Protein AF-A0A6S7K9B2-F1 (afdb_monomer_lite)

InterPro domains:
  IPR033891 Tetratricopeptide repeat protein 38 [PTHR16263] (2-77)

Foldseek 3Di:
DALVVQLVVLVVCLPVVVVVPDDPVVNVVSLVSNLVSLLPHPDVVSLVVSLVSLVVVCVVVVPDVVSVVSNVSSVVSD

Sequence (78 aa):
EDYAKSTELLAPLKYKFVKVGGSNAQRDVFHLLLIHSAMRSPLKSHQCLARSLLAERKAKKENSPMTDRLMLKAVAMH

Structure (mmCIF, N/CA/C/O backbone):
data_AF-A0A6S7K9B2-F1
#
_entry.id   AF-A0A6S7K9B2-F1
#
loop_
_atom_site.group_PDB
_atom_site.id
_atom_site.type_symbol
_atom_site.label_atom_id
_atom_site.label_alt_id
_atom_site.label_comp_id
_atom_site.label_asym_id
_atom_site.label_entity_id
_atom_site.label_seq_id
_atom_site.pdbx_PDB_ins_code
_atom_site.Cartn_x
_atom_site.Cartn_y
_atom_site.Cartn_z
_atom_site.occupancy
_atom_site.B_iso_or_equiv
_atom_site.auth_seq_id
_atom_site.auth_comp_id
_atom_site.auth_asym_id
_atom_site.auth_atom_id
_atom_site.pdbx_PDB_model_num
ATOM 1 N N . GLU A 1 1 ? -6.036 -11.111 11.585 1.00 67.50 1 GLU A N 1
ATOM 2 C CA . GLU A 1 1 ? -4.935 -10.297 11.021 1.00 67.50 1 GLU A CA 1
ATOM 3 C C . GLU A 1 1 ? -5.082 -8.849 11.474 1.00 67.50 1 GLU A C 1
ATOM 5 O O . GLU A 1 1 ? -6.214 -8.414 11.665 1.00 67.50 1 GLU A O 1
ATOM 10 N N . ASP A 1 2 ? -3.976 -8.118 11.650 1.00 94.06 2 ASP A N 1
ATOM 11 C CA . ASP A 1 2 ? -3.977 -6.726 12.128 1.00 94.06 2 ASP A CA 1
ATOM 12 C C . ASP A 1 2 ? -3.795 -5.721 10.972 1.00 94.06 2 ASP A C 1
ATOM 14 O O . ASP A 1 2 ? -2.691 -5.286 10.617 1.00 94.06 2 ASP A O 1
ATOM 18 N N . TYR A 1 3 ? -4.917 -5.365 10.344 1.00 97.44 3 TYR A N 1
ATOM 19 C CA . TYR A 1 3 ? -4.946 -4.424 9.221 1.00 97.44 3 TYR A CA 1
ATOM 20 C C . TYR A 1 3 ? -4.695 -2.971 9.635 1.00 97.44 3 TYR A C 1
ATOM 22 O O . TYR A 1 3 ? -4.144 -2.200 8.844 1.00 97.44 3 TYR A O 1
ATOM 30 N N . ALA A 1 4 ? -5.083 -2.582 10.855 1.00 97.81 4 ALA A N 1
ATOM 31 C CA . ALA A 1 4 ? -4.832 -1.233 11.356 1.00 97.81 4 ALA A CA 1
ATOM 32 C C . ALA A 1 4 ? -3.328 -1.004 11.508 1.00 97.81 4 ALA A C 1
ATOM 34 O O . ALA A 1 4 ? -2.793 -0.084 10.885 1.00 97.81 4 ALA A O 1
ATOM 35 N N . LYS A 1 5 ? -2.634 -1.916 12.196 1.00 98.12 5 LYS A N 1
ATOM 36 C CA . LYS A 1 5 ? -1.189 -1.812 12.391 1.00 98.12 5 LYS A CA 1
ATOM 37 C C . LYS A 1 5 ? -0.414 -1.872 11.083 1.00 98.12 5 LYS A C 1
ATOM 39 O O . LYS A 1 5 ? 0.521 -1.102 10.873 1.00 98.12 5 LYS A O 1
ATOM 44 N N . SER A 1 6 ? -0.834 -2.743 10.169 1.00 98.12 6 SER A N 1
ATOM 45 C CA . SER A 1 6 ? -0.237 -2.820 8.833 1.00 98.12 6 SER A CA 1
ATOM 46 C C . SER A 1 6 ? -0.361 -1.489 8.084 1.00 98.12 6 SER A C 1
ATOM 48 O O . SER A 1 6 ? 0.603 -1.025 7.482 1.00 98.12 6 SER A O 1
ATOM 50 N N . THR A 1 7 ? -1.527 -0.841 8.141 1.00 98.25 7 THR A N 1
ATOM 51 C CA . THR A 1 7 ? -1.740 0.461 7.489 1.00 98.25 7 THR A CA 1
ATOM 52 C C . THR A 1 7 ? -0.841 1.539 8.091 1.00 98.25 7 THR A C 1
ATOM 54 O O . THR A 1 7 ? -0.201 2.277 7.345 1.00 98.25 7 THR A O 1
ATOM 57 N N . GLU A 1 8 ? -0.727 1.594 9.420 1.00 98.25 8 GLU A N 1
ATOM 58 C CA . GLU A 1 8 ? 0.125 2.559 10.129 1.00 98.25 8 GLU A CA 1
ATOM 59 C C . GLU A 1 8 ? 1.608 2.425 9.772 1.00 98.25 8 GLU A C 1
ATOM 61 O O . GLU A 1 8 ? 2.299 3.429 9.620 1.00 98.25 8 GLU A O 1
ATOM 66 N N . LEU A 1 9 ? 2.103 1.194 9.614 1.00 97.81 9 LEU A N 1
ATOM 67 C CA . LEU A 1 9 ? 3.501 0.935 9.258 1.00 97.81 9 LEU A CA 1
ATOM 68 C C . LEU A 1 9 ? 3.792 1.254 7.787 1.00 97.81 9 LEU A C 1
ATOM 70 O O . LEU A 1 9 ? 4.852 1.786 7.455 1.00 97.81 9 LEU A O 1
ATOM 74 N N . LEU A 1 10 ? 2.855 0.936 6.892 1.00 97.38 10 LEU A N 1
ATOM 75 C CA . LEU A 1 10 ? 3.043 1.078 5.449 1.00 97.38 10 LEU A CA 1
ATOM 76 C C . LEU A 1 10 ? 2.786 2.513 4.957 1.00 97.38 10 LEU A C 1
ATOM 78 O O . LEU A 1 10 ? 3.482 2.993 4.059 1.00 97.38 10 LEU A O 1
ATOM 82 N N . ALA A 1 11 ? 1.808 3.226 5.527 1.00 97.62 11 ALA A N 1
ATOM 83 C CA . ALA A 1 11 ? 1.384 4.543 5.043 1.00 97.62 11 ALA A CA 1
ATOM 84 C C . ALA A 1 11 ? 2.513 5.599 4.999 1.00 97.62 11 ALA A C 1
ATOM 86 O O . ALA A 1 11 ? 2.604 6.305 3.988 1.00 97.62 11 ALA A O 1
ATOM 87 N N . PRO A 1 12 ? 3.425 5.698 5.990 1.00 96.75 12 PRO A N 1
ATOM 88 C CA . PRO A 1 12 ? 4.553 6.634 5.947 1.00 96.75 12 PRO A CA 1
ATOM 89 C C . PRO A 1 12 ? 5.542 6.380 4.799 1.00 96.75 12 PRO A C 1
ATOM 91 O O . PRO A 1 12 ? 6.303 7.277 4.422 1.00 96.75 12 PRO A O 1
ATOM 94 N N . LEU A 1 13 ? 5.540 5.170 4.230 1.00 95.62 13 LEU A N 1
ATOM 95 C CA . LEU A 1 13 ? 6.456 4.752 3.170 1.00 95.62 13 LEU A CA 1
ATOM 96 C C . LEU A 1 13 ? 5.886 4.958 1.758 1.00 95.62 13 LEU A C 1
ATOM 98 O O . LEU A 1 13 ? 6.643 4.862 0.793 1.00 95.62 13 LEU A O 1
ATOM 102 N N . LYS A 1 14 ? 4.601 5.315 1.606 1.00 92.94 14 LYS A N 1
ATOM 103 C 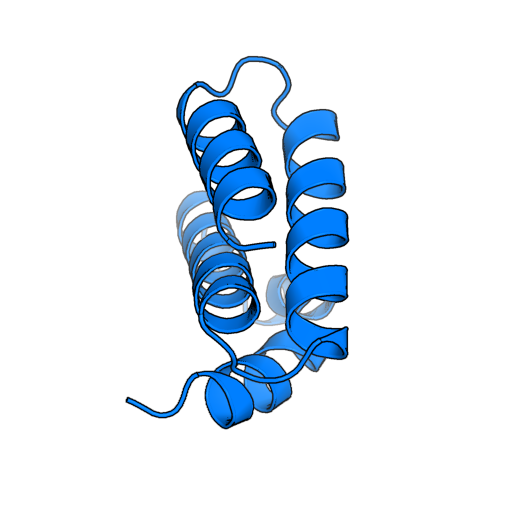CA . LYS A 1 14 ? 3.881 5.332 0.312 1.00 92.94 14 LYS A CA 1
ATOM 104 C C . LYS A 1 14 ? 4.568 6.071 -0.844 1.00 92.94 14 LYS A C 1
ATOM 106 O O . LYS A 1 14 ? 4.455 5.639 -1.991 1.00 92.94 14 LYS A O 1
ATOM 111 N N . TYR A 1 15 ? 5.307 7.142 -0.548 1.00 91.19 15 TYR A N 1
ATOM 112 C CA . TYR A 1 15 ? 6.086 7.909 -1.534 1.00 91.19 15 TYR A CA 1
ATOM 113 C C . TYR A 1 15 ? 7.603 7.758 -1.360 1.00 91.19 15 TYR A C 1
ATOM 115 O O . TYR A 1 15 ? 8.373 8.172 -2.221 1.00 91.19 15 TYR A O 1
ATOM 123 N N . LYS A 1 16 ? 8.048 7.154 -0.253 1.00 92.56 16 LYS A N 1
ATOM 124 C CA . LYS A 1 16 ? 9.468 6.958 0.070 1.00 92.56 16 LYS A CA 1
ATOM 125 C C . LYS A 1 16 ? 9.987 5.597 -0.386 1.00 92.56 16 LYS A C 1
ATOM 127 O O . LYS A 1 16 ? 11.195 5.441 -0.513 1.00 92.56 16 LYS A O 1
ATOM 132 N N . PHE A 1 17 ? 9.099 4.645 -0.676 1.00 90.12 17 PHE A N 1
ATOM 133 C CA . PHE A 1 17 ? 9.462 3.270 -1.021 1.00 90.12 17 PHE A CA 1
ATOM 134 C C . PHE A 1 17 ? 10.366 3.170 -2.260 1.00 90.12 17 PHE A C 1
ATOM 136 O O . PHE A 1 17 ? 11.179 2.260 -2.354 1.00 90.12 17 PHE A O 1
ATOM 143 N N . VAL A 1 18 ? 10.326 4.156 -3.166 1.00 89.12 18 VAL A N 1
ATOM 144 C CA . VAL A 1 18 ? 11.265 4.245 -4.300 1.00 89.12 18 VAL A CA 1
ATOM 145 C C . VAL A 1 18 ? 12.739 4.255 -3.865 1.00 89.12 18 VAL A C 1
ATOM 147 O O . VAL A 1 18 ? 13.584 3.751 -4.595 1.00 89.12 18 VAL A O 1
ATOM 150 N N . LYS A 1 19 ? 13.044 4.758 -2.660 1.00 91.88 19 LYS A N 1
ATOM 151 C CA . LYS A 1 19 ? 14.405 4.817 -2.103 1.00 91.88 19 LYS A CA 1
ATOM 152 C C . LYS A 1 19 ? 14.945 3.454 -1.659 1.00 91.88 19 LYS A C 1
ATOM 154 O O . LYS A 1 19 ? 16.147 3.325 -1.478 1.00 91.88 19 LYS A O 1
ATOM 159 N N . VAL A 1 20 ? 14.077 2.457 -1.480 1.00 88.81 20 VAL A N 1
ATOM 160 C CA . VAL A 1 20 ? 14.467 1.081 -1.127 1.00 88.81 20 VAL A CA 1
ATOM 161 C C . VAL A 1 20 ? 15.018 0.333 -2.352 1.00 88.81 20 VAL A C 1
ATOM 163 O O . VAL A 1 20 ? 15.761 -0.630 -2.204 1.00 88.81 20 VAL A O 1
ATOM 166 N N . GLY A 1 21 ? 14.692 0.790 -3.568 1.00 88.50 21 GLY A N 1
ATOM 167 C CA . GLY A 1 21 ? 15.045 0.123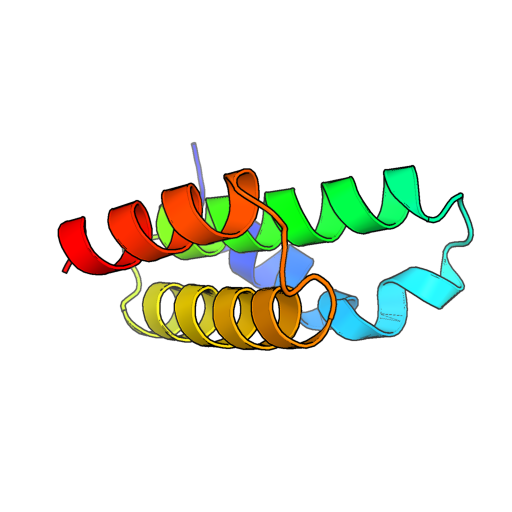 -4.823 1.00 88.50 21 GLY A CA 1
ATOM 168 C C . GLY A 1 21 ? 13.914 -0.760 -5.365 1.00 88.50 21 GLY A C 1
ATOM 169 O O . GLY A 1 21 ? 12.733 -0.497 -5.130 1.00 88.50 21 GLY A O 1
ATOM 170 N N . GLY A 1 22 ? 14.268 -1.784 -6.145 1.00 91.88 22 GLY A N 1
ATOM 171 C CA . GLY A 1 22 ? 13.323 -2.741 -6.732 1.00 91.88 22 GLY A CA 1
ATOM 172 C C . GLY A 1 22 ? 12.666 -2.302 -8.049 1.00 91.88 22 GLY A C 1
ATOM 173 O O . GLY A 1 22 ? 12.775 -1.156 -8.498 1.00 91.88 22 GLY A O 1
ATOM 174 N N . SER A 1 23 ? 11.979 -3.249 -8.689 1.00 94.94 23 SER A N 1
ATOM 175 C CA . SER A 1 23 ? 11.282 -3.048 -9.961 1.00 94.94 23 SER A CA 1
ATOM 176 C C . SER A 1 23 ? 9.938 -2.334 -9.779 1.00 94.94 23 SER A C 1
ATOM 178 O O . SER A 1 23 ? 9.361 -2.292 -8.690 1.00 94.94 23 SER A O 1
ATOM 180 N N . ASN A 1 24 ? 9.384 -1.801 -10.872 1.00 92.19 24 ASN A N 1
ATOM 181 C CA . ASN A 1 24 ? 8.043 -1.208 -10.854 1.00 92.19 24 ASN A CA 1
ATOM 182 C C . ASN A 1 24 ? 6.968 -2.202 -10.390 1.00 92.19 24 ASN A C 1
ATOM 184 O O . ASN A 1 24 ? 6.045 -1.797 -9.691 1.00 92.19 24 ASN A O 1
ATOM 188 N N . ALA A 1 25 ? 7.104 -3.490 -10.725 1.00 93.00 25 ALA A N 1
ATOM 189 C CA . ALA A 1 25 ? 6.173 -4.527 -10.287 1.00 93.00 25 ALA A CA 1
ATOM 190 C C . ALA A 1 25 ? 6.231 -4.744 -8.766 1.00 93.00 25 ALA A C 1
ATOM 192 O O . ALA A 1 25 ? 5.193 -4.813 -8.115 1.00 93.00 25 ALA A O 1
ATOM 193 N N . GLN A 1 26 ? 7.432 -4.770 -8.180 1.00 93.94 26 GLN A N 1
ATOM 194 C CA . GLN A 1 26 ? 7.607 -4.905 -6.729 1.00 93.94 26 GLN A CA 1
ATOM 195 C C . GLN A 1 26 ? 7.026 -3.702 -5.972 1.00 93.94 26 GLN A C 1
ATOM 197 O O . GLN A 1 26 ? 6.327 -3.870 -4.974 1.00 93.94 26 GLN A O 1
ATOM 202 N N . ARG A 1 27 ? 7.249 -2.482 -6.481 1.00 93.81 27 ARG A N 1
ATOM 203 C CA . ARG A 1 27 ? 6.631 -1.267 -5.925 1.00 93.81 27 ARG A CA 1
ATOM 204 C C . ARG A 1 27 ? 5.106 -1.302 -6.025 1.00 93.81 27 ARG A C 1
ATOM 206 O O . ARG A 1 27 ? 4.425 -0.902 -5.087 1.00 93.81 27 ARG A O 1
ATOM 213 N N . ASP A 1 28 ? 4.574 -1.821 -7.128 1.00 93.75 28 ASP A N 1
ATOM 214 C CA . ASP A 1 28 ? 3.130 -1.944 -7.321 1.00 93.75 28 ASP A CA 1
ATOM 215 C C . ASP A 1 28 ? 2.481 -2.872 -6.289 1.00 93.75 28 ASP A C 1
ATOM 217 O O . ASP A 1 28 ? 1.422 -2.546 -5.754 1.00 93.75 28 ASP A O 1
ATOM 221 N N . VAL A 1 29 ? 3.137 -3.991 -5.964 1.00 95.25 29 VAL A N 1
ATOM 222 C CA . VAL A 1 29 ? 2.685 -4.915 -4.913 1.00 95.25 29 VAL A CA 1
ATOM 223 C C . VAL A 1 29 ? 2.646 -4.222 -3.553 1.00 95.25 29 VAL A C 1
ATOM 225 O O . VAL A 1 29 ? 1.660 -4.363 -2.835 1.00 95.25 29 VAL A O 1
ATOM 228 N N . PHE A 1 30 ? 3.660 -3.420 -3.215 1.00 96.38 30 PHE A N 1
ATOM 229 C CA . PHE A 1 30 ? 3.653 -2.625 -1.984 1.00 96.38 30 PHE A CA 1
ATOM 230 C C . PHE A 1 30 ? 2.446 -1.668 -1.927 1.00 96.38 30 PHE A C 1
ATOM 232 O O . PHE A 1 30 ? 1.739 -1.617 -0.917 1.00 96.38 30 PHE A O 1
ATOM 239 N N . HIS A 1 31 ? 2.161 -0.937 -3.013 1.00 95.75 31 HIS A N 1
ATOM 240 C CA . HIS A 1 31 ? 0.996 -0.043 -3.063 1.00 95.75 31 HIS A CA 1
ATOM 241 C C . HIS A 1 31 ? -0.323 -0.808 -2.931 1.00 95.75 31 HIS A C 1
ATOM 243 O O . HIS A 1 31 ? -1.221 -0.350 -2.227 1.00 95.75 31 HIS A O 1
ATOM 249 N N . LEU A 1 32 ? -0.440 -1.975 -3.566 1.00 96.56 32 LEU A N 1
ATOM 250 C CA . LEU A 1 32 ? -1.617 -2.839 -3.453 1.00 96.56 32 LEU A CA 1
ATOM 251 C C . LEU A 1 32 ? -1.798 -3.395 -2.036 1.00 96.56 32 LEU A C 1
ATOM 253 O O . LEU A 1 32 ? -2.928 -3.436 -1.552 1.00 96.56 32 LEU A O 1
ATOM 257 N N . LEU A 1 33 ? -0.708 -3.763 -1.357 1.00 97.25 33 LEU A N 1
ATOM 258 C CA . LEU A 1 33 ? -0.733 -4.208 0.035 1.00 97.25 33 LEU A CA 1
ATOM 259 C C . LEU A 1 33 ? -1.241 -3.098 0.962 1.00 97.25 33 LEU A C 1
ATOM 261 O O . LEU A 1 33 ? -2.136 -3.348 1.767 1.00 97.25 33 LEU A O 1
ATOM 265 N N . LEU A 1 34 ? -0.728 -1.871 0.811 1.00 98.06 34 LEU A N 1
ATOM 266 C CA . LEU A 1 34 ? -1.191 -0.710 1.578 1.00 98.06 34 LEU A CA 1
ATOM 267 C C . LEU A 1 34 ? -2.671 -0.396 1.309 1.00 98.06 34 LEU A C 1
ATOM 269 O O . LEU A 1 34 ? -3.418 -0.112 2.240 1.00 98.06 34 LEU A O 1
ATOM 273 N N . ILE A 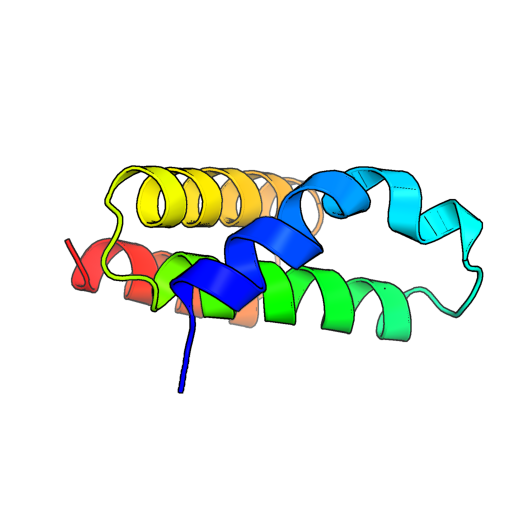1 35 ? -3.114 -0.452 0.049 1.00 97.81 35 ILE A N 1
ATOM 274 C CA . ILE A 1 35 ? -4.533 -0.263 -0.288 1.00 97.81 35 ILE A CA 1
ATOM 275 C C . ILE A 1 35 ? -5.380 -1.338 0.396 1.00 97.81 35 ILE A C 1
ATOM 277 O O . ILE A 1 35 ? -6.390 -1.015 1.016 1.00 97.81 35 ILE A O 1
ATOM 281 N N . HIS A 1 36 ? -4.970 -2.604 0.312 1.00 97.25 36 HIS A N 1
ATOM 282 C CA . HIS A 1 36 ? -5.719 -3.718 0.880 1.00 97.25 36 HIS A CA 1
ATOM 283 C C . HIS A 1 36 ? -5.821 -3.637 2.409 1.00 97.25 36 HIS A C 1
ATOM 285 O O . HIS A 1 36 ? -6.916 -3.793 2.952 1.00 97.25 36 HIS A O 1
ATOM 291 N N . SER A 1 37 ? -4.721 -3.346 3.108 1.00 97.94 37 SER A N 1
ATOM 292 C CA . SER A 1 37 ? -4.744 -3.184 4.565 1.00 97.94 37 SER A CA 1
ATOM 293 C C . SER A 1 37 ? -5.602 -1.989 4.986 1.00 97.94 37 SER A C 1
ATOM 295 O O . SER A 1 37 ? -6.437 -2.126 5.879 1.00 97.94 37 SER A O 1
ATOM 297 N N . ALA A 1 38 ? -5.493 -0.857 4.287 1.00 97.81 38 ALA A N 1
ATOM 298 C CA . ALA A 1 38 ? -6.290 0.332 4.569 1.00 97.81 38 ALA A CA 1
ATOM 299 C C . ALA A 1 38 ? -7.794 0.098 4.328 1.00 97.81 38 ALA A C 1
ATOM 301 O O . ALA A 1 38 ? -8.629 0.563 5.101 1.00 97.81 38 ALA A O 1
ATOM 302 N N . MET A 1 39 ? -8.139 -0.674 3.291 1.00 96.94 39 MET A N 1
ATOM 303 C CA . MET A 1 39 ? -9.504 -1.117 2.988 1.00 96.94 39 MET A CA 1
ATOM 304 C C . MET A 1 39 ? -10.091 -1.997 4.098 1.00 96.94 39 MET A C 1
ATOM 306 O O . MET A 1 39 ? -11.251 -1.835 4.464 1.00 96.94 39 MET A O 1
ATOM 310 N N . ARG A 1 40 ? -9.302 -2.941 4.620 1.00 96.62 40 ARG A N 1
ATOM 311 C CA . ARG A 1 40 ? -9.742 -3.934 5.614 1.00 96.62 40 ARG A CA 1
ATOM 312 C C . ARG A 1 40 ? -9.651 -3.442 7.059 1.00 96.62 40 ARG A C 1
ATOM 314 O O . ARG A 1 40 ? -10.118 -4.125 7.967 1.00 96.62 40 ARG A O 1
ATOM 321 N N . SER A 1 41 ? -9.037 -2.285 7.286 1.00 97.00 41 SER A N 1
ATOM 322 C CA . SER A 1 41 ? -8.908 -1.706 8.616 1.00 97.00 41 SER A CA 1
ATOM 323 C C . SER A 1 41 ? -10.275 -1.286 9.186 1.00 97.00 41 SER A C 1
ATOM 325 O O . SER A 1 41 ? -11.100 -0.732 8.452 1.00 97.00 41 SER A O 1
ATOM 327 N N . PRO A 1 42 ? -10.512 -1.480 10.500 1.00 95.25 42 PRO A N 1
ATOM 328 C CA . PRO A 1 42 ? -11.733 -1.006 11.155 1.00 95.25 42 PRO A CA 1
ATOM 329 C C . PRO A 1 42 ? -11.785 0.526 11.298 1.00 95.25 42 PRO A C 1
ATOM 331 O O . PRO A 1 42 ? -12.832 1.079 11.619 1.00 95.25 42 PRO A O 1
ATOM 334 N N . LEU A 1 43 ? -10.671 1.233 11.072 1.00 96.62 43 LEU A N 1
ATOM 335 C CA . LEU A 1 43 ? -10.589 2.681 11.247 1.00 96.62 43 LEU A CA 1
ATOM 336 C C . LEU A 1 43 ? -11.093 3.427 10.006 1.00 96.62 43 LEU A C 1
ATOM 338 O O . LEU A 1 43 ? -10.583 3.251 8.896 1.00 96.62 43 LEU A O 1
ATOM 342 N N . LYS A 1 44 ? -12.048 4.345 10.200 1.00 95.81 44 LYS A N 1
ATOM 343 C CA . LYS A 1 44 ? -12.635 5.135 9.103 1.00 95.81 44 LYS A CA 1
ATOM 344 C C . LYS A 1 44 ? -11.597 5.986 8.367 1.00 95.81 44 LYS A C 1
ATOM 346 O O . LYS A 1 44 ? -11.668 6.125 7.147 1.00 95.81 44 LYS A O 1
ATOM 351 N N . SER A 1 45 ? -10.603 6.508 9.087 1.00 97.25 45 SER A N 1
ATOM 352 C CA . SER A 1 45 ? -9.472 7.255 8.519 1.00 97.25 45 SER A CA 1
ATOM 353 C C . SER A 1 45 ? -8.653 6.409 7.537 1.00 97.25 45 SER A C 1
ATOM 355 O O . SER A 1 45 ? -8.302 6.888 6.459 1.00 97.25 45 SER A O 1
ATOM 357 N N . HIS A 1 46 ? -8.414 5.133 7.848 1.00 97.88 46 HIS A N 1
ATOM 358 C CA . HIS A 1 46 ? -7.729 4.201 6.952 1.00 97.88 46 HIS A CA 1
ATOM 359 C C . HIS A 1 46 ? -8.577 3.888 5.716 1.00 97.88 46 HIS A C 1
ATOM 361 O O . HIS A 1 46 ? -8.078 3.923 4.594 1.00 97.88 46 HIS A O 1
ATOM 367 N N . GLN A 1 47 ? -9.887 3.712 5.882 1.00 97.25 47 GLN A N 1
ATOM 368 C CA . GLN A 1 47 ? -10.799 3.530 4.750 1.00 97.25 47 GLN A CA 1
ATOM 369 C C . GLN A 1 47 ? -10.883 4.782 3.854 1.00 97.25 47 GLN A C 1
ATOM 371 O O . GLN A 1 47 ? -11.133 4.670 2.652 1.00 97.25 47 GLN A O 1
ATOM 376 N N . CYS A 1 48 ? -10.710 5.990 4.408 1.00 96.75 48 CYS A N 1
ATOM 377 C CA . CYS A 1 48 ? -10.539 7.224 3.627 1.00 96.75 48 CYS A CA 1
ATOM 378 C C . CYS A 1 48 ? -9.229 7.197 2.838 1.00 96.75 48 CYS A C 1
ATOM 380 O O . CYS A 1 48 ? -9.250 7.415 1.628 1.00 96.75 48 CYS A O 1
ATOM 382 N N . LEU A 1 49 ? -8.117 6.848 3.493 1.00 97.44 49 LEU A N 1
ATOM 383 C CA . LEU A 1 49 ? -6.814 6.704 2.845 1.00 97.44 49 LEU A CA 1
ATOM 384 C C . LEU A 1 49 ? -6.864 5.706 1.678 1.00 97.44 49 LEU A C 1
ATOM 386 O O . LEU A 1 49 ? -6.350 6.006 0.604 1.00 97.44 49 LEU A O 1
ATOM 390 N N . ALA A 1 50 ? -7.523 4.558 1.849 1.00 97.75 50 ALA A N 1
ATOM 391 C CA . ALA A 1 50 ? -7.696 3.566 0.789 1.00 97.75 50 ALA A CA 1
ATOM 392 C C . ALA A 1 50 ? -8.349 4.154 -0.473 1.00 97.75 50 ALA A C 1
ATOM 394 O O . ALA A 1 50 ? -7.882 3.907 -1.585 1.00 97.75 50 ALA A O 1
ATOM 395 N N . ARG A 1 51 ? -9.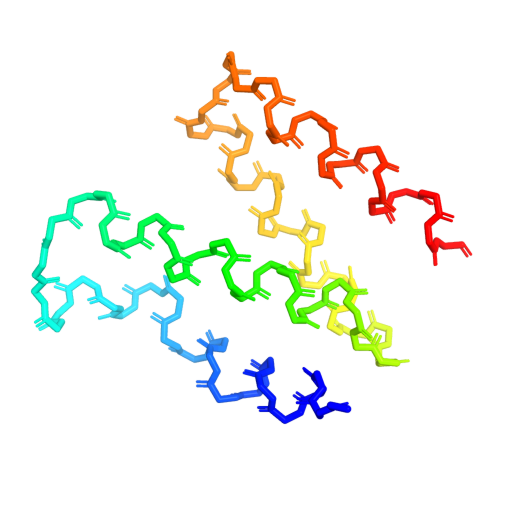399 4.969 -0.308 1.00 96.56 51 ARG A N 1
ATOM 396 C CA . ARG A 1 51 ? -10.084 5.644 -1.423 1.00 96.56 51 ARG A CA 1
ATOM 397 C C . ARG A 1 51 ? -9.183 6.668 -2.108 1.00 96.56 51 ARG A C 1
ATOM 399 O O . ARG A 1 51 ? -9.122 6.676 -3.334 1.00 96.56 51 ARG A O 1
ATOM 406 N N . SER A 1 52 ? -8.436 7.466 -1.344 1.00 96.88 52 SER A N 1
ATOM 407 C CA . SER A 1 52 ? -7.448 8.398 -1.904 1.00 96.88 52 SER A CA 1
ATOM 408 C C . SER A 1 52 ? -6.375 7.670 -2.719 1.00 96.88 52 SER A C 1
ATOM 410 O O . SER A 1 52 ? -6.100 8.048 -3.853 1.00 96.88 52 SER A O 1
ATOM 412 N N . LEU A 1 53 ? -5.826 6.571 -2.191 1.00 97.19 53 LEU A N 1
ATOM 413 C CA . LEU A 1 53 ? -4.811 5.769 -2.882 1.00 97.19 53 LEU A CA 1
ATOM 414 C C . LEU A 1 53 ? -5.353 5.095 -4.152 1.00 97.19 53 LEU A C 1
ATOM 416 O O . LEU A 1 53 ? -4.639 4.994 -5.150 1.00 97.19 53 LEU A O 1
ATOM 420 N N . LEU A 1 54 ? -6.610 4.643 -4.140 1.00 97.25 54 LEU A N 1
ATOM 421 C CA . LEU A 1 54 ? -7.265 4.096 -5.328 1.00 97.25 54 LEU A CA 1
ATOM 422 C C . LEU A 1 54 ? -7.492 5.163 -6.403 1.00 97.25 54 LEU A C 1
ATOM 424 O O . LEU A 1 54 ? -7.247 4.883 -7.575 1.00 97.25 54 LEU A O 1
ATOM 428 N N . ALA A 1 55 ? -7.879 6.381 -6.019 1.00 96.56 55 ALA A N 1
ATOM 429 C CA . ALA A 1 55 ? -7.998 7.505 -6.946 1.00 96.56 55 ALA A CA 1
ATOM 430 C C . ALA A 1 55 ? -6.637 7.871 -7.567 1.00 96.56 55 ALA A C 1
ATOM 432 O O . ALA A 1 55 ? -6.527 7.974 -8.789 1.00 96.56 55 ALA A O 1
ATOM 433 N N . GLU A 1 56 ? -5.576 7.962 -6.754 1.00 95.69 56 GLU A N 1
ATOM 434 C CA . GLU A 1 56 ? -4.201 8.162 -7.241 1.00 95.69 56 GLU A CA 1
ATOM 435 C C . GLU A 1 56 ? -3.786 7.064 -8.234 1.00 95.69 56 GLU A C 1
ATOM 437 O O . GLU A 1 56 ? -3.165 7.335 -9.265 1.00 95.69 56 GLU A O 1
ATOM 442 N N . ARG A 1 57 ? -4.132 5.806 -7.936 1.00 95.25 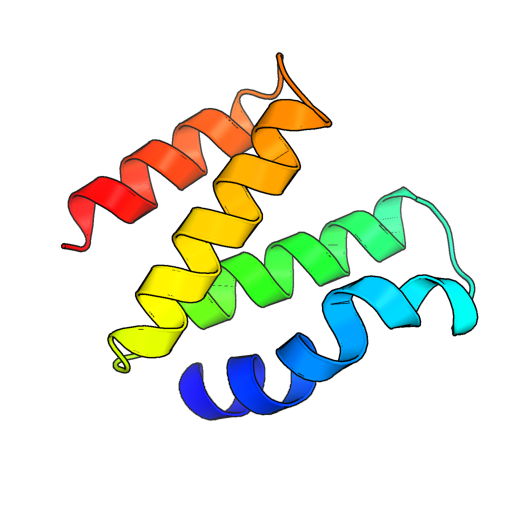57 ARG A N 1
ATOM 443 C CA . ARG A 1 57 ? -3.832 4.672 -8.811 1.00 95.25 57 ARG A CA 1
ATOM 444 C C . ARG A 1 57 ? -4.614 4.735 -10.118 1.00 95.25 57 ARG A C 1
ATOM 446 O O . ARG A 1 57 ? -4.015 4.479 -11.158 1.00 95.25 57 ARG A O 1
ATOM 453 N N . LYS A 1 58 ? -5.910 5.062 -10.084 1.00 95.62 58 LYS A N 1
ATOM 454 C CA . LYS A 1 58 ? -6.752 5.187 -11.284 1.00 95.62 58 LYS A CA 1
ATOM 455 C C . LYS A 1 58 ? -6.220 6.277 -12.208 1.00 95.62 58 LYS A C 1
ATOM 457 O O . LYS A 1 58 ? -6.080 6.018 -13.395 1.00 95.62 58 LYS A O 1
ATOM 462 N N . ALA A 1 59 ? -5.806 7.420 -11.660 1.00 95.50 59 ALA A N 1
ATOM 463 C CA . ALA A 1 59 ? -5.176 8.489 -12.436 1.00 95.50 59 ALA A CA 1
ATOM 464 C C . ALA A 1 59 ? -3.865 8.047 -13.121 1.00 95.50 59 ALA A C 1
ATOM 466 O O . ALA A 1 59 ? -3.566 8.480 -14.226 1.00 95.50 59 ALA A O 1
ATOM 467 N N . LYS A 1 60 ? -3.080 7.159 -12.492 1.00 91.94 60 LYS A N 1
ATOM 468 C CA . LYS A 1 60 ? -1.826 6.625 -13.066 1.00 91.94 60 LYS A CA 1
ATOM 469 C C . LYS A 1 60 ? -2.020 5.424 -13.997 1.00 91.94 60 LYS A C 1
ATOM 471 O O . LYS A 1 60 ? -1.135 5.120 -14.790 1.00 91.94 60 LYS A O 1
ATOM 476 N N . LYS A 1 61 ? -3.115 4.681 -13.835 1.00 91.12 61 LYS A N 1
ATOM 477 C CA . LYS A 1 61 ? -3.410 3.415 -14.522 1.00 91.12 61 LYS A CA 1
ATOM 478 C C . LYS A 1 61 ? -4.871 3.402 -14.962 1.00 91.12 61 LYS A C 1
ATOM 480 O O . LYS A 1 61 ? -5.660 2.585 -14.482 1.00 91.12 61 LYS A O 1
ATOM 485 N N . GLU A 1 62 ? -5.205 4.317 -15.865 1.00 89.06 62 GLU A N 1
ATOM 486 C CA . GLU A 1 62 ? -6.584 4.607 -16.270 1.00 89.06 62 GLU A CA 1
ATOM 487 C C . GLU A 1 62 ? -7.331 3.358 -16.750 1.00 89.06 62 GLU A C 1
ATOM 489 O O . GLU A 1 62 ? -8.441 3.095 -16.302 1.00 89.06 62 GLU A O 1
ATOM 494 N N . ASN A 1 63 ? -6.684 2.502 -17.540 1.00 92.25 63 ASN A N 1
ATOM 495 C CA . ASN A 1 63 ? -7.311 1.316 -18.131 1.00 92.25 63 ASN A CA 1
ATOM 496 C C . ASN A 1 63 ? -7.071 0.027 -17.330 1.00 92.25 63 ASN A C 1
ATOM 498 O O . ASN A 1 63 ? -6.937 -1.041 -17.916 1.00 92.25 63 ASN A O 1
ATOM 502 N N . SER A 1 64 ? -6.936 0.101 -16.000 1.00 94.06 64 SER A N 1
ATOM 503 C CA . SER A 1 64 ? -6.689 -1.080 -15.160 1.00 94.06 64 SER A CA 1
ATOM 504 C C . SER A 1 64 ? -7.989 -1.678 -14.592 1.00 94.06 64 SER A C 1
ATOM 506 O O . SER A 1 64 ? -8.495 -1.155 -13.595 1.00 94.06 64 SER A O 1
ATOM 508 N N . PRO A 1 65 ? -8.465 -2.845 -15.088 1.00 94.31 65 PRO A N 1
ATOM 509 C CA . PRO A 1 65 ? -9.701 -3.467 -14.590 1.00 94.31 65 PRO A CA 1
ATOM 510 C C . PRO A 1 65 ? -9.599 -3.885 -13.118 1.00 94.31 65 PRO A C 1
ATOM 512 O O . PRO A 1 65 ? -10.583 -3.942 -12.381 1.00 94.31 65 PRO A O 1
ATOM 515 N N . MET A 1 66 ? -8.378 -4.178 -12.660 1.00 94.25 66 MET A N 1
ATOM 516 C CA . MET A 1 66 ? -8.110 -4.480 -11.258 1.00 94.25 66 MET A CA 1
ATOM 517 C C . MET A 1 66 ? -8.402 -3.276 -10.356 1.00 94.25 66 MET A C 1
ATOM 519 O O . MET A 1 66 ? -8.990 -3.457 -9.289 1.00 94.25 66 MET A O 1
ATOM 523 N N . THR A 1 67 ? -7.985 -2.074 -10.765 1.00 95.19 67 THR A N 1
ATOM 524 C CA . THR A 1 67 ? -8.236 -0.842 -10.007 1.00 95.19 67 THR A CA 1
ATOM 525 C C . THR A 1 67 ? -9.733 -0.569 -9.932 1.00 95.19 67 THR A C 1
ATOM 527 O O . THR A 1 67 ? -10.235 -0.322 -8.839 1.00 95.19 67 THR A O 1
ATOM 530 N N . ASP A 1 68 ? -10.456 -0.731 -11.042 1.00 95.25 68 ASP A N 1
ATOM 531 C CA . ASP A 1 68 ? -11.912 -0.543 -11.084 1.00 95.25 68 ASP A CA 1
ATOM 532 C C . ASP A 1 68 ? -12.632 -1.496 -10.123 1.00 95.25 68 ASP A C 1
ATOM 534 O O . ASP A 1 68 ? -13.443 -1.077 -9.295 1.00 95.25 68 ASP A O 1
ATOM 538 N N . ARG A 1 69 ? -12.250 -2.779 -10.128 1.00 95.38 69 ARG A N 1
ATOM 539 C CA . ARG A 1 69 ? -12.787 -3.770 -9.185 1.00 95.38 69 ARG A CA 1
ATOM 540 C C . ARG A 1 69 ? -12.495 -3.418 -7.723 1.00 95.38 69 ARG A C 1
ATOM 542 O O . ARG A 1 69 ? -13.331 -3.672 -6.857 1.00 95.38 69 ARG A O 1
ATOM 549 N N . LEU A 1 70 ? -11.315 -2.875 -7.420 1.00 95.31 70 LEU A N 1
ATOM 550 C CA . LEU A 1 70 ? -10.976 -2.447 -6.059 1.00 95.31 70 LEU A CA 1
ATOM 551 C C . LEU A 1 70 ? -11.759 -1.200 -5.635 1.00 95.31 70 LEU A C 1
ATOM 553 O O . LEU A 1 70 ? -12.199 -1.139 -4.489 1.00 95.31 70 LEU A O 1
ATOM 557 N N . MET A 1 71 ? -11.983 -0.249 -6.545 1.00 95.19 71 MET A N 1
ATOM 558 C CA . MET A 1 71 ? -12.828 0.922 -6.293 1.00 95.19 71 MET A CA 1
ATOM 559 C C . MET A 1 71 ? -14.266 0.514 -5.968 1.00 95.19 71 MET A C 1
ATOM 561 O O . MET A 1 71 ? -14.803 0.970 -4.963 1.00 95.19 71 MET A O 1
ATOM 565 N N . LEU A 1 72 ? -14.850 -0.416 -6.732 1.00 95.06 72 LEU A N 1
ATOM 566 C CA . LEU A 1 72 ? -16.186 -0.956 -6.446 1.00 95.06 72 LEU A CA 1
ATOM 567 C C . LEU A 1 72 ? -16.261 -1.606 -5.057 1.00 95.06 72 LEU A C 1
ATOM 569 O O . LEU A 1 72 ? -17.181 -1.332 -4.290 1.00 95.06 72 LEU A O 1
ATOM 573 N N . LYS A 1 73 ? -15.258 -2.415 -4.690 1.00 94.31 73 LYS A N 1
ATOM 574 C CA . LYS A 1 73 ? -15.179 -3.005 -3.344 1.00 94.31 73 LYS A CA 1
ATOM 575 C C . LYS A 1 73 ? -15.056 -1.943 -2.251 1.00 94.31 73 LYS A C 1
ATOM 577 O O . LYS A 1 73 ? -15.657 -2.099 -1.198 1.00 94.31 73 LYS A O 1
ATOM 582 N N . ALA A 1 74 ? -14.290 -0.878 -2.482 1.00 92.25 74 ALA A N 1
ATOM 583 C CA . ALA A 1 74 ? -14.130 0.198 -1.508 1.00 92.25 74 ALA A CA 1
ATOM 584 C C . ALA A 1 74 ? -15.437 0.960 -1.251 1.00 92.25 74 ALA A C 1
ATOM 586 O O . ALA A 1 74 ? -15.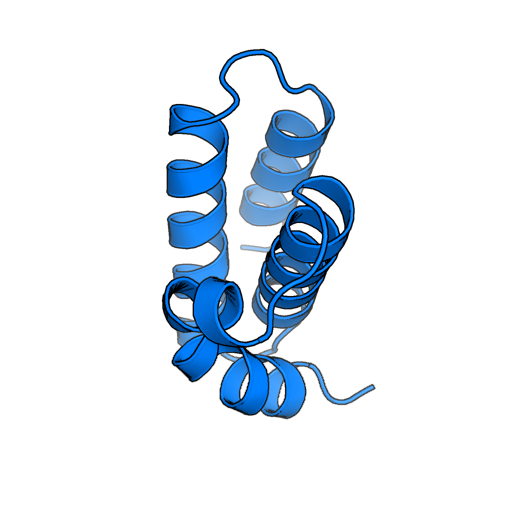656 1.397 -0.125 1.00 92.25 74 ALA A O 1
ATOM 587 N N . VAL A 1 75 ? -16.298 1.091 -2.265 1.00 90.31 75 VAL A N 1
ATOM 588 C CA . VAL A 1 75 ? -17.641 1.674 -2.124 1.00 90.31 75 VAL A CA 1
ATOM 589 C C . VAL A 1 75 ? -18.575 0.730 -1.367 1.00 90.31 75 VAL A C 1
ATOM 591 O O . VAL A 1 75 ? -19.255 1.173 -0.455 1.00 90.31 75 VAL A O 1
ATOM 594 N N . ALA A 1 76 ? -18.564 -0.568 -1.681 1.00 89.75 76 ALA A N 1
ATOM 595 C CA . ALA A 1 76 ? -19.456 -1.554 -1.060 1.00 89.75 76 ALA A CA 1
ATOM 596 C C . ALA A 1 76 ? -19.167 -1.856 0.427 1.00 89.75 76 ALA A C 1
ATOM 598 O O . ALA A 1 76 ? -19.963 -2.521 1.080 1.00 89.75 76 ALA A O 1
ATOM 599 N N . MET A 1 77 ? -18.011 -1.440 0.950 1.00 79.31 77 MET A N 1
ATOM 600 C CA . MET A 1 77 ? -17.639 -1.612 2.362 1.00 79.31 77 MET A CA 1
ATOM 601 C C . MET A 1 77 ? -17.998 -0.402 3.245 1.00 79.31 77 MET A C 1
ATOM 603 O O . MET A 1 77 ? -17.676 -0.421 4.435 1.00 79.31 77 MET A O 1
ATOM 607 N N . HIS A 1 78 ? -18.579 0.661 2.673 1.00 61.94 78 HIS A N 1
ATOM 608 C CA . HIS A 1 78 ? -19.190 1.763 3.433 1.00 61.94 78 HIS A CA 1
ATOM 609 C C . HIS A 1 78 ? -20.625 1.444 3.798 1.00 61.94 78 HIS A C 1
ATOM 611 O O . HIS A 1 78 ? -20.999 1.887 4.905 1.00 61.94 78 HIS A O 1
#

Organism: Paramuricea clavata (NCBI:txid317549)

Radius of gyration: 12.16 Å; chains: 1; bounding box: 34×19×30 Å

pLDDT: mean 94.09, std 5.72, range [61.94, 98.25]

Secondary structure (DSSP, 8-state):
--HHHHHHHHGGGTTTGGGG---HHHHHHHHHHHHHHHHH-S-HHHHHHHHHHHHHHHHH-TT-HHHHHHHHHHHHT-